Protein AF-A0A890YS90-F1 (afdb_monomer_lite)

InterPro domains:
  IPR000217 Tubulin [PR01161] (1-21)
  IPR000217 Tubulin [PR01161] (42-59)
  IPR003008 Tubulin/FtsZ, GTPase domain [PF00091] (1-59)
  IPR036525 Tubulin/FtsZ, GTPase domain superfamily [G3DSA:3.40.50.1440] (1-59)
  IPR036525 Tubulin/FtsZ, GTPase domain superfamily [SSF52490] (1-59)

Organism: Trichomonas vaginalis (NCBI:txid5722)

Secondary structure (DSSP, 8-state):
-HHHHHHHHHHHHHHHHHTTB-TTSBB--S-GGGGTTGGGTEEEETTTEEEE-------

pLDDT: mean 93.56, std 4.29, range [75.19, 97.5]

Sequence (59 aa):
GQCGNQIGAKFWEAISDEHGIDPTGSYHRDSDLQLERINVYYNEATGAKYVPRAILVDL

Radius of gyration: 12.22 Å; chains: 1; bounding box: 31×20×35 Å

Structure (mmCIF, N/CA/C/O backbone):
data_AF-A0A890YS90-F1
#
_entry.id   AF-A0A890YS90-F1
#
loop_
_atom_site.group_PDB
_atom_site.id
_atom_site.type_symbol
_atom_site.label_atom_id
_atom_site.label_alt_id
_atom_site.label_comp_id
_atom_site.label_asym_id
_atom_site.label_entity_id
_atom_site.label_seq_id
_atom_site.pdbx_PDB_ins_code
_atom_site.Cartn_x
_atom_site.Cartn_y
_atom_site.Cartn_z
_atom_site.occupancy
_atom_site.B_iso_or_equiv
_atom_site.auth_seq_id
_atom_site.auth_comp_id
_atom_site.auth_asym_id
_atom_site.auth_atom_id
_atom_site.pdbx_PDB_model_num
ATOM 1 N N . GLY A 1 1 ? 13.088 -3.923 -13.749 1.00 86.00 1 GLY A N 1
ATOM 2 C CA . GLY A 1 1 ? 12.110 -3.794 -12.654 1.00 86.00 1 GLY A CA 1
ATOM 3 C C . GLY A 1 1 ? 12.710 -4.126 -11.302 1.00 86.00 1 GLY A C 1
ATOM 4 O O . GLY A 1 1 ? 12.453 -3.387 -10.364 1.00 86.00 1 GLY A O 1
ATOM 5 N N . GLN A 1 2 ? 13.547 -5.165 -11.205 1.00 92.94 2 GLN A N 1
ATOM 6 C CA . GLN A 1 2 ? 14.261 -5.636 -9.996 1.00 92.94 2 GLN A CA 1
ATOM 7 C C . GLN A 1 2 ? 14.460 -4.620 -8.846 1.00 92.94 2 GLN A C 1
ATOM 9 O O . GLN A 1 2 ? 13.811 -4.756 -7.813 1.00 92.94 2 GLN A O 1
ATOM 14 N N . CYS A 1 3 ? 15.314 -3.596 -8.996 1.00 95.12 3 CYS A N 1
ATOM 15 C CA . CYS A 1 3 ? 15.586 -2.632 -7.912 1.00 95.12 3 CYS A CA 1
ATOM 16 C C . CYS A 1 3 ? 14.328 -1.850 -7.479 1.00 95.12 3 CYS A C 1
ATOM 18 O O . CYS A 1 3 ? 14.047 -1.728 -6.288 1.00 95.12 3 CYS A O 1
ATOM 20 N N . GLY A 1 4 ? 13.521 -1.384 -8.440 1.00 96.06 4 GLY A N 1
ATOM 21 C CA . GLY A 1 4 ? 12.270 -0.675 -8.157 1.00 96.06 4 GLY A CA 1
ATOM 22 C C . GLY A 1 4 ? 11.253 -1.545 -7.417 1.00 96.06 4 GLY A C 1
ATOM 23 O O . GLY A 1 4 ? 10.628 -1.079 -6.470 1.00 96.06 4 GLY A O 1
ATOM 24 N N . ASN A 1 5 ? 11.152 -2.826 -7.778 1.00 96.00 5 ASN A N 1
ATOM 25 C CA . ASN A 1 5 ? 10.276 -3.778 -7.093 1.00 96.00 5 ASN A CA 1
ATOM 26 C C . ASN A 1 5 ? 10.762 -4.080 -5.667 1.00 96.00 5 ASN A C 1
ATOM 28 O O . ASN A 1 5 ? 9.938 -4.219 -4.770 1.00 96.00 5 ASN A O 1
ATOM 32 N N . GLN A 1 6 ? 12.078 -4.131 -5.428 1.00 96.12 6 GLN A N 1
ATOM 33 C CA . GLN A 1 6 ? 12.633 -4.335 -4.082 1.00 96.12 6 GLN A CA 1
ATOM 34 C C . GLN A 1 6 ? 12.350 -3.144 -3.159 1.00 96.12 6 GLN A C 1
ATOM 36 O O . GLN A 1 6 ? 11.904 -3.331 -2.028 1.00 96.12 6 GLN A O 1
ATOM 41 N N . ILE A 1 7 ? 12.558 -1.919 -3.650 1.00 96.94 7 ILE A N 1
ATOM 42 C CA . ILE A 1 7 ? 12.247 -0.704 -2.885 1.00 96.94 7 ILE A CA 1
ATOM 43 C C . ILE A 1 7 ? 10.735 -0.589 -2.670 1.00 96.94 7 ILE A C 1
ATOM 45 O O . ILE A 1 7 ? 10.294 -0.325 -1.555 1.00 96.94 7 ILE A O 1
ATOM 49 N N . GLY A 1 8 ? 9.937 -0.841 -3.712 1.00 97.06 8 GLY A N 1
ATOM 50 C CA . GLY A 1 8 ? 8.479 -0.837 -3.629 1.00 97.06 8 GLY A CA 1
ATOM 51 C C . GLY A 1 8 ? 7.949 -1.842 -2.607 1.00 97.06 8 GLY A C 1
ATOM 52 O O . GLY A 1 8 ? 7.064 -1.503 -1.829 1.00 97.06 8 GLY A O 1
ATOM 53 N N . ALA A 1 9 ? 8.527 -3.044 -2.545 1.00 96.62 9 ALA A N 1
ATOM 54 C CA . ALA A 1 9 ? 8.168 -4.039 -1.538 1.00 96.62 9 ALA A CA 1
ATOM 55 C C . ALA A 1 9 ? 8.427 -3.527 -0.112 1.00 96.62 9 ALA A C 1
ATOM 57 O O . ALA A 1 9 ? 7.542 -3.620 0.732 1.00 96.62 9 ALA A O 1
ATOM 58 N N . LYS A 1 10 ? 9.596 -2.918 0.142 1.00 97.44 10 LYS A N 1
ATOM 59 C CA . LYS A 1 10 ? 9.916 -2.335 1.456 1.00 97.44 10 LYS A CA 1
ATOM 60 C C . LYS A 1 10 ? 9.042 -1.141 1.822 1.00 97.44 10 LYS A C 1
ATOM 62 O O . LYS A 1 10 ? 8.681 -0.990 2.984 1.00 97.44 10 LYS A O 1
ATOM 67 N N . PHE A 1 11 ? 8.674 -0.321 0.842 1.00 97.38 11 PHE A N 1
ATOM 68 C CA . PHE A 1 11 ? 7.720 0.764 1.044 1.00 97.38 11 PHE A CA 1
ATOM 69 C C . PHE A 1 11 ? 6.350 0.233 1.485 1.00 97.38 11 PHE A C 1
ATOM 71 O O . PHE A 1 11 ? 5.812 0.694 2.487 1.00 97.38 11 PHE A O 1
ATOM 78 N N . TRP A 1 12 ? 5.804 -0.758 0.776 1.00 97.38 12 TRP A N 1
ATOM 79 C CA . TRP A 1 12 ? 4.501 -1.328 1.120 1.00 97.38 12 TRP A CA 1
ATOM 80 C C . TRP A 1 12 ? 4.511 -2.075 2.452 1.00 97.38 12 TRP A C 1
ATOM 82 O O . TRP A 1 12 ? 3.518 -1.999 3.164 1.00 97.38 12 TRP A O 1
ATOM 92 N N . GLU A 1 13 ? 5.613 -2.735 2.815 1.00 96.75 13 GLU A N 1
ATOM 93 C CA . GLU A 1 13 ? 5.806 -3.334 4.144 1.00 96.75 13 GLU A CA 1
ATOM 94 C C . GLU A 1 13 ? 5.690 -2.267 5.244 1.00 96.75 13 GLU A C 1
ATOM 96 O O . GLU A 1 13 ? 4.814 -2.364 6.096 1.00 96.75 13 GLU A O 1
ATOM 101 N N . ALA A 1 14 ? 6.467 -1.183 5.148 1.00 96.75 14 ALA A N 1
ATOM 102 C CA . ALA A 1 14 ? 6.452 -0.113 6.146 1.00 96.75 14 ALA A CA 1
ATOM 103 C C . ALA A 1 14 ? 5.083 0.582 6.270 1.00 96.75 14 ALA A C 1
ATOM 105 O O .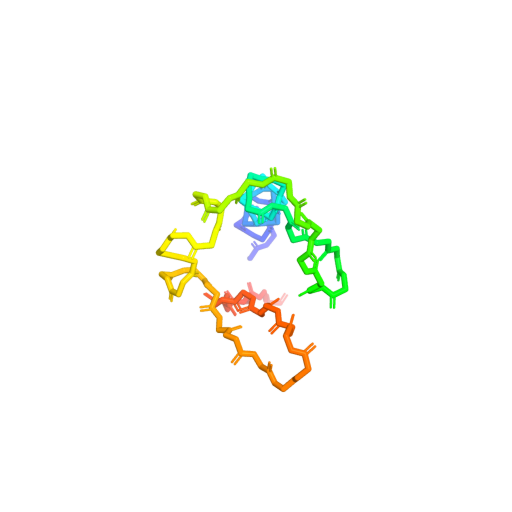 ALA A 1 14 ? 4.613 0.830 7.378 1.00 96.75 14 ALA A O 1
ATOM 106 N N . ILE A 1 15 ? 4.425 0.869 5.142 1.00 96.19 15 ILE A N 1
ATOM 107 C CA . ILE A 1 15 ? 3.093 1.491 5.136 1.00 96.19 15 ILE A CA 1
ATOM 108 C C . ILE A 1 15 ? 2.025 0.524 5.671 1.00 96.19 15 ILE A C 1
ATOM 110 O O . ILE A 1 15 ? 1.093 0.959 6.340 1.00 96.19 15 ILE A O 1
ATOM 114 N N . SER A 1 16 ? 2.125 -0.779 5.385 1.00 95.88 16 SER A N 1
ATOM 115 C CA 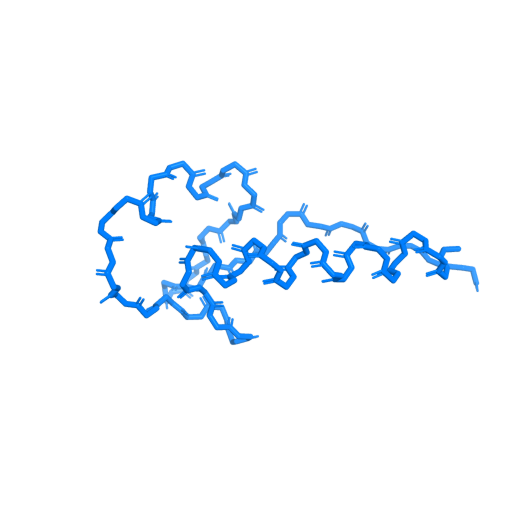. SER A 1 16 ? 1.194 -1.778 5.937 1.00 95.88 16 SER A CA 1
ATOM 116 C C . SER A 1 16 ? 1.307 -1.844 7.457 1.00 95.88 16 SER A C 1
ATOM 118 O O . SER A 1 16 ? 0.285 -1.782 8.138 1.00 95.88 16 SER A O 1
ATOM 120 N N . ASP A 1 17 ? 2.536 -1.878 7.980 1.00 94.50 17 ASP A N 1
ATOM 121 C CA . ASP A 1 17 ? 2.802 -1.896 9.419 1.00 94.50 17 ASP A CA 1
ATOM 122 C C . ASP A 1 17 ? 2.282 -0.623 10.109 1.00 94.50 17 ASP A C 1
ATOM 124 O O . ASP A 1 17 ? 1.609 -0.707 11.136 1.00 94.50 17 ASP A O 1
ATOM 128 N N . GLU A 1 18 ? 2.519 0.557 9.523 1.00 94.38 18 GLU A N 1
ATOM 129 C CA . GLU A 1 18 ? 2.025 1.839 10.050 1.00 94.38 18 GLU A CA 1
ATOM 130 C C . GLU A 1 18 ? 0.489 1.871 10.139 1.00 94.38 18 GLU A C 1
ATOM 132 O O . GLU A 1 18 ? -0.079 2.290 11.153 1.00 94.38 18 GLU A O 1
ATOM 137 N N . HIS A 1 19 ? -0.188 1.369 9.102 1.00 95.12 19 HIS A N 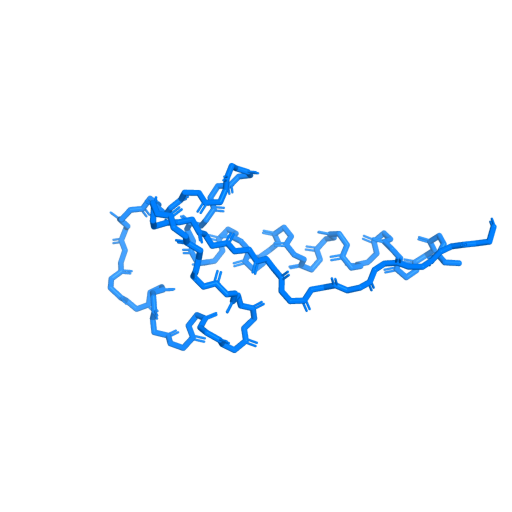1
ATOM 138 C CA . HIS A 1 19 ? -1.648 1.313 9.019 1.00 95.12 19 HIS A CA 1
ATOM 139 C C . HIS A 1 19 ? -2.267 0.069 9.691 1.00 95.12 19 HIS A C 1
ATOM 141 O O . HIS A 1 19 ? -3.486 -0.101 9.641 1.00 95.12 19 HIS A O 1
ATOM 147 N N . GLY A 1 20 ? -1.470 -0.801 10.322 1.00 95.06 20 GLY A N 1
ATOM 148 C CA . GLY A 1 20 ? -1.959 -2.009 10.999 1.00 95.06 20 GLY A CA 1
ATOM 149 C C . GLY A 1 20 ? -2.603 -3.037 10.059 1.00 95.06 20 GLY A C 1
ATOM 150 O O . GLY A 1 20 ? -3.504 -3.771 10.471 1.00 95.06 20 GLY A O 1
ATOM 151 N N . ILE A 1 21 ? -2.191 -3.066 8.790 1.00 95.44 21 ILE A N 1
ATOM 152 C CA . ILE A 1 21 ? -2.682 -4.004 7.778 1.00 95.44 21 ILE A CA 1
ATOM 153 C C . ILE A 1 21 ? -1.744 -5.204 7.717 1.00 95.44 21 ILE A C 1
ATOM 155 O O . ILE A 1 21 ? -0.559 -5.067 7.431 1.00 95.44 21 ILE A O 1
ATOM 159 N N . ASP A 1 22 ? -2.272 -6.400 7.958 1.00 94.44 22 ASP A N 1
ATOM 160 C CA . ASP A 1 22 ? -1.478 -7.620 7.841 1.00 94.44 22 ASP A CA 1
ATOM 161 C C . ASP A 1 22 ? -1.280 -8.054 6.371 1.00 94.44 22 ASP A C 1
ATOM 163 O O . ASP A 1 22 ? -1.973 -7.574 5.466 1.00 94.44 22 ASP A O 1
ATOM 167 N N . PRO A 1 23 ? -0.393 -9.029 6.093 1.00 93.56 23 PRO A N 1
ATOM 168 C CA . PRO A 1 23 ? -0.172 -9.525 4.731 1.00 93.56 23 PRO A CA 1
ATOM 169 C C . PRO A 1 23 ? -1.403 -10.155 4.054 1.00 93.56 23 PRO A C 1
ATOM 171 O O . PRO A 1 23 ? -1.381 -10.403 2.849 1.00 93.56 23 PRO A O 1
ATOM 174 N N . THR A 1 24 ? -2.476 -10.447 4.800 1.00 94.19 24 THR A N 1
ATOM 175 C CA . THR A 1 24 ? -3.754 -10.941 4.255 1.00 94.19 24 THR A CA 1
ATOM 176 C C . THR A 1 24 ? -4.703 -9.807 3.845 1.00 94.19 24 THR A C 1
ATOM 178 O O . THR A 1 24 ? -5.761 -10.075 3.256 1.00 94.19 24 THR A O 1
ATOM 181 N N . GLY A 1 25 ? -4.316 -8.559 4.131 1.00 93.81 25 GLY A N 1
ATOM 182 C CA . GLY A 1 25 ? -5.099 -7.346 3.933 1.00 93.81 25 GLY A CA 1
ATOM 183 C C . GLY A 1 25 ? -6.047 -7.041 5.093 1.00 93.81 25 GLY A C 1
ATOM 184 O O . GLY A 1 25 ? -6.911 -6.182 4.937 1.00 93.81 25 GLY A O 1
ATOM 185 N N . SER A 1 26 ? -5.944 -7.746 6.221 1.00 94.50 26 SER A N 1
ATOM 186 C CA . SER A 1 26 ? -6.840 -7.554 7.364 1.00 94.50 26 SER A CA 1
ATOM 187 C C . SER A 1 26 ? -6.293 -6.473 8.291 1.00 94.50 26 SER A C 1
ATOM 189 O O . SER A 1 26 ? -5.107 -6.464 8.615 1.00 94.50 26 SER A O 1
ATOM 191 N N . TYR A 1 27 ? -7.168 -5.571 8.733 1.00 92.81 27 TYR A N 1
ATOM 192 C CA . TYR A 1 27 ? -6.813 -4.526 9.689 1.00 92.81 27 TYR A CA 1
ATOM 193 C C . TYR A 1 27 ? -6.885 -5.037 11.131 1.00 92.81 27 TYR A C 1
ATOM 195 O O . TYR A 1 27 ? -7.932 -5.523 11.576 1.00 92.81 27 TYR A O 1
ATOM 203 N N . HIS A 1 28 ? -5.795 -4.866 11.875 1.00 87.19 28 HIS A N 1
ATOM 204 C CA . HIS A 1 28 ? -5.728 -5.136 13.308 1.00 87.19 28 HIS A CA 1
ATOM 205 C C . HIS A 1 28 ? -5.883 -3.814 14.066 1.00 87.19 28 HIS A C 1
ATOM 207 O O . HIS A 1 28 ? -5.000 -2.964 14.055 1.00 87.19 28 HIS A O 1
ATOM 213 N N . ARG A 1 29 ? -7.066 -3.631 14.667 1.00 75.19 29 ARG A N 1
ATOM 214 C CA . ARG A 1 29 ? -7.539 -2.413 15.353 1.00 75.19 29 ARG A CA 1
ATOM 215 C C . ARG A 1 29 ? -6.650 -2.007 16.533 1.00 75.19 29 ARG A C 1
ATOM 217 O O . ARG A 1 29 ? -6.930 -2.407 17.660 1.00 75.19 29 ARG A O 1
ATOM 224 N N . ASP A 1 30 ? -5.639 -1.184 16.274 1.00 78.38 30 ASP A N 1
ATOM 225 C CA . ASP A 1 30 ? -4.789 -0.613 17.328 1.00 78.38 30 ASP A CA 1
ATOM 226 C C . ASP A 1 30 ? -5.090 0.881 17.567 1.00 78.38 30 ASP A C 1
ATOM 228 O O . ASP A 1 30 ? -5.148 1.342 18.706 1.00 78.38 30 ASP A O 1
ATOM 232 N N . SER A 1 31 ? -5.373 1.649 16.506 1.00 89.38 31 SER A N 1
ATOM 233 C CA . SER A 1 31 ? -5.704 3.080 16.599 1.00 89.38 31 SER A CA 1
ATOM 234 C C . SER A 1 31 ? -6.590 3.568 15.449 1.00 89.38 31 SER A C 1
ATOM 236 O O . SER A 1 31 ? -6.281 3.330 14.283 1.00 89.38 31 SER A O 1
ATOM 238 N N . ASP A 1 32 ? -7.632 4.349 15.755 1.00 85.62 32 ASP A N 1
ATOM 239 C CA . ASP A 1 32 ? -8.553 4.919 14.754 1.00 85.62 32 ASP A CA 1
ATOM 240 C C . ASP A 1 32 ? -7.847 5.806 13.709 1.00 85.62 32 ASP A C 1
ATOM 242 O O . ASP A 1 32 ? -8.303 5.912 12.569 1.00 85.62 32 ASP A O 1
ATOM 246 N N . LEU A 1 33 ? -6.701 6.403 14.065 1.00 91.38 33 LEU A N 1
ATOM 247 C CA . LEU A 1 33 ? -5.892 7.218 13.150 1.00 91.38 33 LEU A CA 1
ATOM 248 C C . LEU A 1 33 ? -5.320 6.402 11.984 1.00 91.38 33 LEU A C 1
ATOM 250 O O . LEU A 1 33 ? -5.083 6.950 10.913 1.00 91.38 33 LEU A O 1
ATOM 254 N N . GLN A 1 34 ? -5.129 5.092 12.158 1.00 91.88 34 GLN A N 1
ATOM 255 C CA . GLN A 1 34 ? -4.562 4.219 11.126 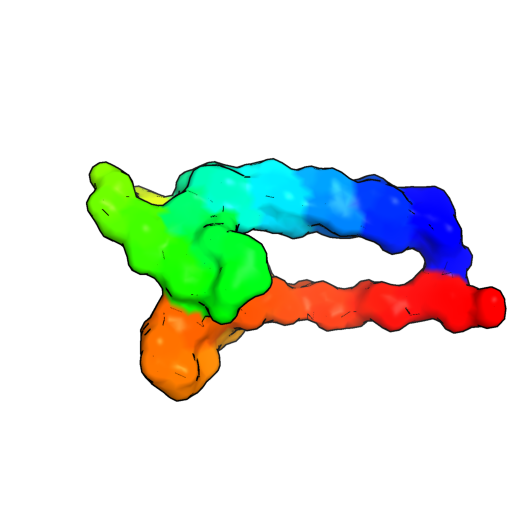1.00 91.88 34 GLN A CA 1
ATOM 256 C C . GLN A 1 34 ? -5.515 4.004 9.950 1.00 91.88 34 GLN A C 1
ATOM 258 O O . GLN A 1 34 ? -5.077 3.679 8.852 1.00 91.88 34 GLN A O 1
ATOM 263 N N . LEU A 1 35 ? -6.818 4.202 10.136 1.00 91.44 35 LEU A N 1
ATOM 264 C CA . LEU A 1 35 ? -7.770 4.178 9.025 1.00 91.44 35 LEU A CA 1
ATOM 265 C C . LEU A 1 35 ? -7.978 5.566 8.413 1.00 91.44 35 LEU A C 1
ATOM 267 O O . LEU A 1 35 ? -8.582 5.687 7.342 1.00 91.44 35 LEU A O 1
ATOM 271 N N . GLU A 1 36 ? -7.452 6.622 9.040 1.00 92.62 36 GLU A N 1
ATOM 272 C CA . GLU A 1 36 ? -7.544 7.961 8.483 1.00 92.62 36 GLU A CA 1
ATOM 273 C C . GLU A 1 36 ? -6.742 8.023 7.177 1.00 92.62 36 GLU A C 1
ATOM 275 O O . GLU A 1 36 ? -5.547 7.742 7.129 1.00 92.62 36 GLU A O 1
ATOM 280 N N . ARG A 1 37 ? -7.417 8.384 6.079 1.00 93.25 37 ARG A N 1
ATOM 281 C CA . ARG A 1 37 ? -6.814 8.529 4.740 1.00 93.25 37 ARG A CA 1
ATOM 282 C C . ARG A 1 37 ? -6.178 7.256 4.173 1.00 93.25 37 ARG A C 1
ATOM 284 O O . ARG A 1 37 ? -5.441 7.333 3.189 1.00 93.25 37 ARG A O 1
ATOM 291 N N . ILE A 1 38 ? -6.516 6.079 4.702 1.00 94.25 38 ILE A N 1
ATOM 292 C CA . ILE A 1 38 ? -6.025 4.797 4.172 1.00 94.25 38 ILE A CA 1
ATOM 293 C C . ILE A 1 38 ? -6.357 4.614 2.677 1.00 94.25 38 ILE A C 1
ATOM 295 O O . ILE A 1 38 ? -5.612 3.985 1.926 1.00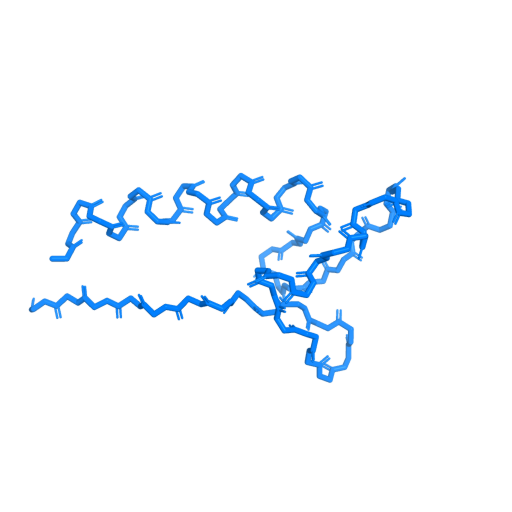 94.25 38 ILE A O 1
ATOM 299 N N . ASN A 1 39 ? -7.432 5.256 2.209 1.00 94.31 39 ASN A N 1
ATOM 300 C CA . ASN A 1 39 ? -7.877 5.263 0.816 1.00 94.31 39 ASN A CA 1
ATOM 301 C C . ASN A 1 39 ? -6.876 5.885 -0.180 1.00 94.31 39 ASN A C 1
ATOM 303 O O . ASN A 1 39 ? -7.011 5.654 -1.386 1.00 94.31 39 ASN A O 1
ATOM 307 N N . VAL A 1 40 ? -5.893 6.659 0.301 1.00 96.75 40 VAL A N 1
ATOM 308 C CA . VAL A 1 40 ? -4.813 7.232 -0.521 1.00 96.75 40 VAL A CA 1
ATOM 309 C C . VAL A 1 40 ? -3.967 6.122 -1.143 1.00 96.75 40 VAL A C 1
ATOM 311 O O . VAL A 1 40 ? -3.693 6.157 -2.342 1.00 96.75 40 VAL A O 1
ATOM 314 N N . TYR A 1 41 ? -3.606 5.113 -0.349 1.00 96.81 41 TYR A N 1
ATOM 315 C CA . TYR A 1 41 ? -2.730 4.023 -0.778 1.00 96.81 41 TYR A CA 1
ATOM 316 C C . TYR A 1 41 ? -3.471 2.707 -1.006 1.00 96.81 41 TYR A C 1
ATOM 318 O O . TYR A 1 41 ? -3.051 1.921 -1.852 1.00 96.81 41 TYR A O 1
ATOM 326 N N . TYR A 1 42 ? -4.590 2.475 -0.322 1.00 97.50 42 TYR A N 1
ATOM 327 C CA . TYR A 1 42 ? -5.342 1.226 -0.405 1.00 97.50 42 TYR A CA 1
ATOM 328 C C . TYR A 1 42 ? -6.720 1.414 -1.042 1.00 97.50 42 TYR A C 1
ATOM 330 O O . TYR A 1 42 ? -7.327 2.488 -1.029 1.00 97.50 42 TYR A O 1
ATOM 338 N N . ASN A 1 43 ? -7.232 0.328 -1.608 1.00 96.50 43 ASN A N 1
ATOM 339 C CA . ASN A 1 43 ? -8.656 0.129 -1.825 1.00 96.50 43 ASN A CA 1
ATOM 340 C C . ASN A 1 43 ? -9.210 -0.743 -0.704 1.00 96.50 43 ASN A C 1
ATOM 342 O O . ASN A 1 43 ? -8.609 -1.763 -0.376 1.00 96.50 43 ASN A O 1
ATOM 346 N N . GLU A 1 44 ? -10.383 -0.394 -0.191 1.00 94.94 44 GLU A N 1
ATOM 347 C CA . GLU A 1 44 ? -11.174 -1.323 0.607 1.00 94.94 44 GLU A CA 1
ATOM 348 C C . GLU A 1 44 ? -11.947 -2.252 -0.340 1.00 94.94 44 GLU A C 1
ATOM 350 O O . GLU A 1 44 ? -12.745 -1.814 -1.171 1.00 94.94 44 GLU A O 1
ATOM 355 N N . ALA A 1 45 ? -11.659 -3.543 -0.246 1.00 93.19 45 ALA A N 1
ATOM 356 C CA . ALA A 1 45 ? -12.355 -4.616 -0.930 1.00 93.19 45 ALA A CA 1
ATOM 357 C C . ALA A 1 45 ? -13.380 -5.274 0.008 1.00 93.19 45 ALA A C 1
ATOM 359 O O . ALA A 1 45 ? -13.429 -5.030 1.215 1.00 93.19 45 ALA A O 1
ATOM 360 N N . THR A 1 46 ? -14.201 -6.161 -0.550 1.00 91.12 46 THR A N 1
ATOM 361 C CA . THR A 1 46 ? -15.198 -6.919 0.216 1.00 91.12 46 THR A CA 1
ATOM 362 C C . THR A 1 46 ? -14.572 -7.663 1.396 1.00 91.12 46 THR A C 1
ATOM 364 O O . THR A 1 46 ? -13.556 -8.341 1.236 1.00 91.12 46 THR A O 1
ATOM 367 N N . GLY A 1 47 ? -15.226 -7.591 2.559 1.00 87.81 47 GLY A N 1
ATOM 368 C CA . GLY A 1 47 ? -14.776 -8.266 3.778 1.00 87.81 47 GLY A CA 1
ATOM 369 C C . GLY A 1 47 ? -13.735 -7.488 4.585 1.00 87.81 47 GLY A C 1
ATOM 370 O O . GLY A 1 47 ? -12.935 -8.124 5.261 1.00 87.81 47 GLY A O 1
ATOM 371 N N . ALA A 1 48 ? -13.742 -6.149 4.508 1.00 88.81 48 ALA A N 1
ATOM 372 C CA . ALA A 1 48 ? -12.799 -5.268 5.210 1.00 88.81 48 ALA A CA 1
ATOM 373 C C . ALA A 1 48 ? -11.327 -5.596 4.895 1.00 88.81 48 ALA A C 1
ATOM 375 O O . ALA A 1 48 ? -10.461 -5.551 5.770 1.00 88.81 48 ALA A O 1
ATOM 376 N N . LYS A 1 49 ? -11.066 -5.962 3.633 1.00 94.56 49 LYS A N 1
ATOM 377 C CA . LYS A 1 49 ? -9.720 -6.239 3.133 1.00 94.56 49 LYS A CA 1
ATOM 378 C C . LYS A 1 49 ? -9.149 -5.016 2.441 1.00 94.56 49 LYS A C 1
ATOM 380 O O . LYS A 1 49 ? -9.769 -4.494 1.521 1.00 94.56 49 LYS A O 1
ATOM 385 N N . TYR A 1 50 ? -7.946 -4.616 2.817 1.00 95.81 50 TYR A N 1
ATOM 386 C CA . TYR A 1 50 ? -7.252 -3.477 2.234 1.00 95.81 50 TYR A CA 1
ATOM 387 C C . TYR A 1 50 ? -6.223 -3.952 1.209 1.00 95.81 50 TYR A C 1
ATOM 389 O O . TYR A 1 50 ? -5.329 -4.736 1.516 1.00 95.81 50 TYR A O 1
ATOM 397 N N . VAL A 1 51 ? -6.367 -3.488 -0.033 1.00 96.75 51 VAL A N 1
ATOM 398 C CA . VAL A 1 51 ? -5.534 -3.895 -1.175 1.00 96.75 51 VAL A CA 1
ATOM 399 C C . VAL A 1 51 ? -4.697 -2.706 -1.665 1.00 96.75 51 VAL A C 1
ATOM 401 O O . VAL A 1 51 ? -5.291 -1.686 -2.033 1.00 96.75 51 VAL A O 1
ATOM 404 N N . PRO A 1 52 ? -3.353 -2.806 -1.711 1.00 97.19 52 PRO A N 1
ATOM 405 C CA . PRO A 1 52 ? -2.480 -1.748 -2.218 1.00 97.19 52 PRO A CA 1
ATOM 406 C C . PRO A 1 52 ? -2.825 -1.304 -3.642 1.00 97.19 52 PRO A C 1
ATOM 408 O O . PRO A 1 52 ? -3.007 -2.124 -4.544 1.00 97.19 52 PRO A O 1
ATOM 411 N N . ARG A 1 53 ? -2.834 0.008 -3.886 1.00 97.06 53 ARG A N 1
ATOM 412 C CA . ARG A 1 53 ? -2.884 0.606 -5.229 1.00 97.06 53 ARG A CA 1
ATOM 413 C C . ARG A 1 53 ? -1.491 0.560 -5.869 1.00 97.06 53 ARG A C 1
ATOM 415 O O . ARG A 1 53 ? -0.855 1.593 -6.061 1.00 97.06 53 ARG A O 1
ATOM 422 N N . ALA A 1 54 ? -1.008 -0.641 -6.178 1.00 96.19 54 ALA A N 1
ATOM 423 C CA . ALA A 1 54 ? 0.331 -0.865 -6.717 1.00 96.19 54 ALA A CA 1
ATOM 424 C C . ALA A 1 54 ? 0.297 -1.541 -8.093 1.00 96.19 54 ALA A C 1
ATOM 426 O O . ALA A 1 54 ? -0.512 -2.431 -8.343 1.00 96.19 54 ALA A O 1
ATOM 427 N N . ILE A 1 55 ? 1.222 -1.147 -8.970 1.00 96.00 55 ILE A N 1
ATOM 428 C CA . ILE A 1 55 ? 1.494 -1.819 -10.245 1.00 96.00 55 ILE A CA 1
ATOM 429 C C . ILE A 1 55 ? 2.979 -2.177 -10.245 1.00 96.00 55 ILE A C 1
ATOM 431 O O . ILE A 1 55 ? 3.825 -1.292 -10.124 1.00 96.00 55 ILE A O 1
ATOM 435 N N . LEU A 1 56 ? 3.292 -3.468 -10.358 1.00 94.00 56 LEU A N 1
ATOM 436 C CA . LEU A 1 56 ? 4.661 -3.975 -10.425 1.00 94.00 56 LEU A CA 1
ATOM 437 C C . LEU A 1 56 ? 4.936 -4.477 -11.842 1.00 94.00 56 LEU A C 1
ATOM 439 O O . LEU A 1 56 ? 4.129 -5.213 -12.406 1.00 94.00 56 LEU A O 1
ATOM 443 N N . VAL A 1 57 ? 6.073 -4.080 -12.412 1.00 94.44 57 VAL A N 1
ATOM 444 C CA . VAL A 1 57 ? 6.474 -4.440 -13.780 1.00 94.44 57 VAL A CA 1
ATOM 445 C C . VAL A 1 57 ? 7.933 -4.898 -13.775 1.00 94.44 57 VAL A C 1
ATOM 447 O O . VAL A 1 57 ? 8.802 -4.242 -13.195 1.00 94.44 57 VAL A O 1
ATOM 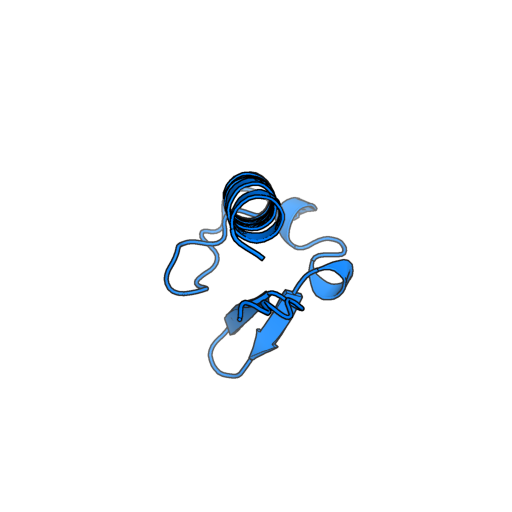450 N N . ASP A 1 58 ? 8.215 -6.022 -14.431 1.00 92.31 58 ASP A N 1
ATOM 451 C CA . ASP A 1 58 ? 9.571 -6.501 -14.727 1.00 92.31 58 ASP A CA 1
ATOM 452 C C . ASP A 1 58 ? 9.616 -7.111 -16.141 1.00 92.31 58 ASP A C 1
ATOM 454 O O . ASP A 1 58 ? 8.554 -7.372 -16.712 1.00 92.31 58 ASP A O 1
ATOM 458 N N . LEU A 1 59 ? 10.820 -7.263 -16.710 1.00 89.25 59 LEU A N 1
ATOM 459 C CA . LEU A 1 59 ? 11.055 -7.832 -18.050 1.00 89.25 59 LEU A CA 1
ATOM 460 C C . LEU A 1 59 ? 11.437 -9.313 -17.972 1.00 89.25 59 LEU A C 1
ATOM 462 O O . LEU A 1 59 ? 12.238 -9.647 -17.070 1.00 89.25 59 LEU A O 1
#

Foldseek 3Di:
DVVVVVVVVVVCVVLCVQLQQDPQQAHDPDDPVSPPVLVVAWDQDPPRGTHGPDDDDDD